Protein AF-A0A9D4XZS4-F1 (afdb_monomer)

Structure (mmCIF, N/CA/C/O backbone):
data_AF-A0A9D4XZS4-F1
#
_entry.id   AF-A0A9D4XZS4-F1
#
loop_
_atom_site.group_PDB
_atom_site.id
_atom_site.type_symbol
_atom_site.label_atom_id
_atom_site.label_alt_id
_atom_site.label_comp_id
_atom_site.label_asym_id
_atom_site.label_entity_id
_atom_site.label_seq_id
_atom_site.pdbx_PDB_ins_code
_atom_site.Cartn_x
_atom_site.Cartn_y
_atom_site.Cartn_z
_atom_site.occupancy
_atom_site.B_iso_or_equiv
_atom_site.auth_seq_id
_atom_site.auth_comp_id
_atom_site.auth_asym_id
_atom_site.auth_atom_id
_atom_site.pdbx_PDB_model_num
ATOM 1 N N . MET A 1 1 ? -19.922 -2.452 -5.245 1.00 58.38 1 MET A N 1
ATOM 2 C CA . MET A 1 1 ? -18.603 -2.513 -5.917 1.00 58.38 1 MET A CA 1
ATOM 3 C C . MET A 1 1 ? -17.815 -1.289 -5.491 1.00 58.38 1 MET A C 1
ATOM 5 O O . MET A 1 1 ? -18.366 -0.207 -5.611 1.00 58.38 1 MET A O 1
ATOM 9 N N . ILE A 1 2 ? -16.592 -1.448 -4.978 1.00 68.38 2 ILE A N 1
ATOM 10 C CA . ILE A 1 2 ? -15.741 -0.316 -4.578 1.00 68.38 2 ILE A CA 1
ATOM 11 C C . ILE A 1 2 ? -14.727 -0.057 -5.697 1.00 68.38 2 ILE A C 1
ATOM 13 O O . ILE A 1 2 ? -14.101 -0.999 -6.187 1.00 68.38 2 ILE A O 1
ATOM 17 N N . ARG A 1 3 ? -14.587 1.196 -6.137 1.00 75.19 3 ARG A N 1
ATOM 18 C CA . ARG A 1 3 ? -13.627 1.622 -7.169 1.00 75.19 3 ARG A CA 1
ATOM 19 C C . ARG A 1 3 ? -12.761 2.767 -6.639 1.00 75.19 3 ARG A C 1
ATOM 21 O O . ARG A 1 3 ? -13.183 3.515 -5.763 1.00 75.19 3 ARG A O 1
ATOM 28 N N . LYS A 1 4 ? -11.550 2.899 -7.180 1.00 78.81 4 LYS A N 1
ATOM 29 C CA . LYS A 1 4 ? -10.582 3.950 -6.835 1.00 78.81 4 LYS A CA 1
ATOM 30 C C . LYS A 1 4 ? -10.204 4.731 -8.087 1.00 78.81 4 LYS A C 1
ATOM 32 O O . LYS A 1 4 ? -10.025 4.127 -9.143 1.00 78.81 4 LYS A O 1
ATOM 37 N N . THR A 1 5 ? -10.102 6.047 -7.968 1.00 74.94 5 THR A N 1
ATOM 38 C CA . THR A 1 5 ? -9.650 6.927 -9.047 1.00 74.94 5 THR A CA 1
ATOM 39 C C . THR A 1 5 ? -8.689 7.970 -8.504 1.00 74.94 5 THR A C 1
ATOM 41 O O . THR A 1 5 ? -8.782 8.365 -7.341 1.00 74.94 5 THR A O 1
ATOM 44 N N . MET A 1 6 ? -7.777 8.407 -9.363 1.00 73.56 6 MET A N 1
ATOM 45 C CA . MET A 1 6 ? -6.841 9.487 -9.082 1.00 73.56 6 MET A CA 1
ATOM 46 C C . MET A 1 6 ? -7.273 10.730 -9.856 1.00 73.56 6 MET A C 1
ATOM 48 O O . MET A 1 6 ? -7.568 10.633 -11.046 1.00 73.56 6 MET A O 1
ATOM 52 N N . TRP A 1 7 ? -7.329 11.875 -9.181 1.00 69.25 7 TRP A N 1
ATOM 53 C CA . TRP A 1 7 ? -7.603 13.180 -9.787 1.00 69.25 7 TRP A CA 1
ATOM 54 C C . TRP A 1 7 ? -6.783 14.240 -9.050 1.00 69.25 7 TRP A C 1
ATOM 56 O O . TRP A 1 7 ? -6.892 14.324 -7.830 1.00 69.25 7 TRP A O 1
ATOM 66 N N . ASP A 1 8 ? -5.972 15.023 -9.764 1.00 71.56 8 ASP A N 1
ATOM 67 C CA . ASP A 1 8 ? -5.113 16.080 -9.198 1.00 71.56 8 ASP A CA 1
ATOM 68 C C . ASP A 1 8 ? -4.364 15.637 -7.924 1.00 71.56 8 ASP A C 1
ATOM 70 O O . ASP A 1 8 ? -4.493 16.262 -6.874 1.00 71.56 8 ASP A O 1
ATOM 74 N N . GLU A 1 9 ? -3.661 14.495 -7.988 1.00 73.31 9 GLU A N 1
ATOM 75 C CA . GLU A 1 9 ? -2.875 13.903 -6.875 1.00 73.31 9 GLU A CA 1
ATOM 76 C C . GLU A 1 9 ? -3.696 13.479 -5.646 1.00 73.31 9 GLU A C 1
ATOM 78 O O . GLU A 1 9 ? -3.157 13.013 -4.641 1.00 73.31 9 GLU A O 1
ATOM 83 N N . ARG A 1 10 ? -5.022 13.577 -5.729 1.00 77.75 10 ARG A N 1
ATOM 84 C CA . ARG A 1 10 ? -5.943 13.125 -4.695 1.00 77.75 10 ARG A CA 1
ATOM 85 C C . ARG A 1 10 ? -6.464 11.752 -5.040 1.00 77.75 10 ARG A C 1
ATOM 87 O O . ARG A 1 10 ? -6.781 11.438 -6.192 1.00 77.75 10 ARG A O 1
ATOM 94 N N . LEU A 1 11 ? -6.609 10.954 -4.000 1.00 82.81 11 LEU A N 1
ATOM 95 C CA . LEU A 1 11 ? -7.161 9.628 -4.105 1.00 82.81 11 LEU A CA 1
ATOM 96 C C . LEU A 1 11 ? -8.641 9.680 -3.736 1.00 82.81 11 LEU A C 1
ATOM 98 O O . LEU A 1 11 ? -9.015 10.037 -2.618 1.00 82.81 11 LEU A O 1
ATOM 102 N N . LYS A 1 12 ? -9.490 9.295 -4.684 1.00 84.25 12 LYS A N 1
ATOM 103 C CA . LYS A 1 12 ? -10.932 9.194 -4.482 1.00 84.25 12 LYS A CA 1
ATOM 104 C C . LYS A 1 12 ? -11.339 7.727 -4.418 1.00 84.25 12 LYS A C 1
ATOM 106 O O . LYS A 1 12 ? -11.076 6.951 -5.339 1.00 84.25 12 LYS A O 1
ATOM 111 N N . VAL A 1 13 ? -12.004 7.363 -3.328 1.00 81.56 13 VAL A N 1
ATOM 112 C CA . VAL A 1 13 ? -12.572 6.035 -3.084 1.00 81.56 13 VAL A CA 1
ATOM 113 C C . VAL A 1 13 ? -14.085 6.136 -3.223 1.00 81.56 13 VAL A C 1
ATOM 115 O O . VAL A 1 13 ? -14.714 6.968 -2.576 1.00 81.56 13 VAL A O 1
ATOM 118 N N . ILE A 1 14 ? -14.667 5.307 -4.087 1.00 80.25 14 ILE A N 1
ATOM 119 C CA . ILE A 1 14 ? -16.101 5.304 -4.395 1.00 80.25 14 ILE A CA 1
ATOM 120 C C . ILE A 1 14 ? -16.669 3.946 -3.988 1.00 80.25 14 ILE A C 1
ATOM 122 O O . ILE A 1 14 ? -16.223 2.912 -4.492 1.00 80.25 14 ILE A O 1
ATOM 126 N N . GLY A 1 15 ? -17.617 3.952 -3.056 1.00 79.88 15 GLY A N 1
ATOM 127 C CA . GLY A 1 15 ? -18.314 2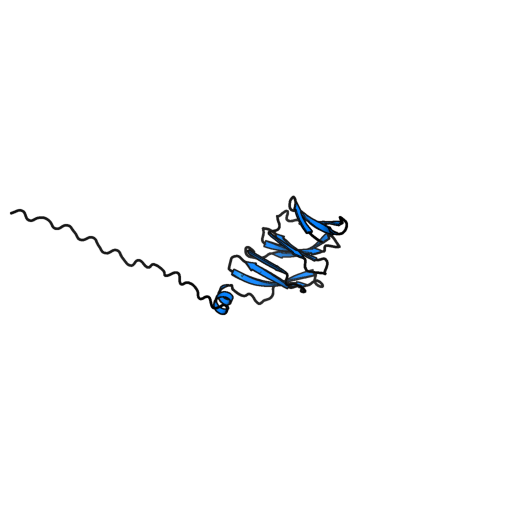.781 -2.533 1.00 79.88 15 GLY A CA 1
ATOM 128 C C . GLY A 1 15 ? -19.642 2.488 -3.237 1.00 79.88 15 GLY A C 1
ATOM 129 O O . GLY A 1 15 ? -19.932 3.004 -4.315 1.00 79.88 15 GLY A O 1
ATOM 130 N N . GLY A 1 16 ? -20.453 1.626 -2.615 1.00 76.56 16 GLY A N 1
ATOM 131 C CA . GLY A 1 16 ? -21.869 1.479 -2.972 1.00 76.56 16 GLY A CA 1
ATOM 132 C C . GLY A 1 16 ? -22.671 2.729 -2.596 1.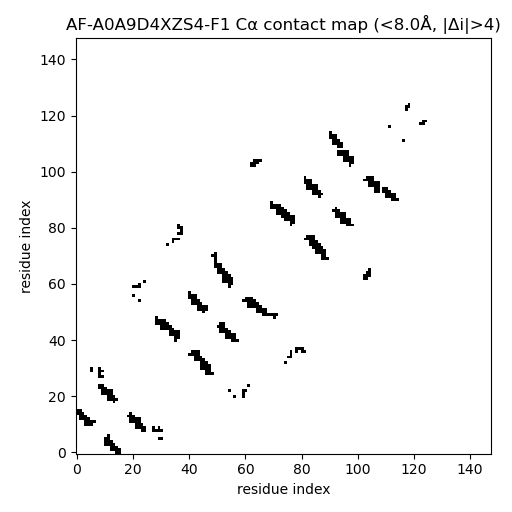00 76.56 16 GLY A C 1
ATOM 133 O O . GLY A 1 16 ? -22.181 3.571 -1.849 1.00 76.56 16 GLY A O 1
ATOM 134 N N . ASP A 1 17 ? -23.884 2.856 -3.133 1.00 80.94 17 ASP A N 1
ATOM 135 C CA . ASP A 1 17 ? -24.840 3.915 -2.765 1.00 80.94 17 ASP A CA 1
ATOM 136 C C . ASP A 1 17 ? -24.317 5.353 -2.940 1.00 80.94 17 ASP A C 1
ATOM 138 O O . ASP A 1 17 ? -24.693 6.263 -2.207 1.00 80.94 17 ASP A O 1
ATOM 142 N N . ASN A 1 18 ? -23.440 5.567 -3.930 1.00 72.62 18 ASN A N 1
ATOM 143 C CA . ASN A 1 18 ? -22.784 6.851 -4.214 1.00 72.62 18 ASN A CA 1
ATOM 144 C C . ASN A 1 18 ? -21.963 7.414 -3.040 1.00 72.62 18 ASN A C 1
ATOM 146 O O . ASN A 1 18 ? -21.712 8.617 -2.976 1.00 72.62 18 ASN A O 1
ATOM 150 N N . ILE A 1 19 ? -21.522 6.559 -2.113 1.00 78.12 19 ILE A N 1
ATOM 151 C CA . ILE A 1 19 ? -20.629 6.974 -1.033 1.00 78.12 19 ILE A CA 1
ATOM 152 C C . ILE A 1 19 ? -19.254 7.281 -1.623 1.00 78.12 19 ILE A C 1
ATOM 154 O O . ILE A 1 19 ? -18.639 6.437 -2.276 1.00 78.12 19 ILE A O 1
ATOM 158 N N . GLU A 1 20 ? -18.747 8.480 -1.348 1.00 81.50 20 GLU A N 1
ATOM 159 C CA . GLU A 1 20 ? -17.420 8.918 -1.771 1.00 81.50 20 GLU A CA 1
ATOM 160 C C . GLU A 1 20 ? -16.563 9.322 -0.563 1.00 81.50 20 GLU A C 1
ATOM 162 O O . GLU A 1 20 ? -17.020 9.974 0.385 1.00 81.50 20 GLU A O 1
ATOM 167 N N . GLY A 1 21 ? -15.292 8.927 -0.605 1.00 80.38 21 GLY A N 1
ATOM 168 C CA . GLY A 1 21 ? -14.246 9.328 0.325 1.00 80.38 21 GLY A CA 1
ATOM 169 C C . GLY A 1 21 ? -13.077 9.938 -0.437 1.00 80.38 21 GLY A C 1
ATOM 170 O O . GLY A 1 21 ? -12.650 9.404 -1.461 1.00 80.38 21 GLY A O 1
ATOM 171 N N . LEU A 1 22 ? -12.566 11.061 0.062 1.00 84.94 22 LEU A N 1
ATOM 172 C CA . LEU A 1 22 ? -11.379 11.718 -0.472 1.00 84.94 22 LEU A CA 1
ATOM 173 C C . LEU A 1 22 ? -10.233 11.540 0.521 1.00 84.94 22 LEU A C 1
ATOM 175 O O . LEU A 1 22 ? -10.389 11.862 1.697 1.00 84.94 22 LEU A O 1
ATOM 179 N N . LEU A 1 23 ? -9.102 11.045 0.032 1.00 83.88 23 LEU A N 1
ATOM 180 C CA . LEU A 1 23 ? -7.856 10.900 0.770 1.00 83.88 23 LEU A CA 1
ATOM 181 C C . LEU A 1 23 ? -6.820 11.838 0.144 1.00 83.88 23 LEU A C 1
ATOM 183 O O . LEU A 1 23 ? -6.629 11.842 -1.076 1.00 83.88 23 LEU A O 1
ATOM 187 N N . ILE A 1 24 ? -6.186 12.665 0.976 1.00 82.19 24 ILE A N 1
ATOM 188 C CA . ILE A 1 24 ? -5.257 13.711 0.536 1.00 82.19 24 ILE A CA 1
ATOM 189 C C . ILE A 1 24 ? -3.916 13.488 1.227 1.00 82.19 24 ILE A C 1
ATOM 191 O O . ILE A 1 24 ? -3.791 13.703 2.431 1.00 82.19 24 ILE A O 1
ATOM 195 N N . SER A 1 25 ? -2.915 13.069 0.456 1.00 79.94 25 SER A N 1
ATOM 196 C CA . SER A 1 25 ? -1.530 12.982 0.921 1.00 79.94 25 SER A CA 1
ATOM 197 C C . SER A 1 25 ? -0.902 14.371 1.002 1.00 79.94 25 SER A C 1
ATOM 199 O O . SER A 1 25 ? -1.142 15.218 0.140 1.00 79.94 25 SER A O 1
ATOM 201 N N . SER A 1 26 ? -0.048 14.602 1.999 1.00 82.31 26 SER A N 1
ATOM 202 C CA . SER A 1 26 ? 0.738 15.839 2.102 1.00 82.31 26 SER A CA 1
ATOM 203 C C . SER A 1 26 ? 1.805 15.953 1.012 1.00 82.31 26 SER A C 1
ATOM 205 O O . SER A 1 26 ? 2.233 17.060 0.700 1.00 82.31 26 SER A O 1
ATOM 207 N N . LYS A 1 27 ? 2.222 14.823 0.423 1.00 84.31 27 LYS A N 1
ATOM 208 C CA . LYS A 1 27 ? 3.307 14.771 -0.561 1.00 84.31 27 LYS A CA 1
ATOM 209 C C . LYS A 1 27 ? 2.921 15.264 -1.957 1.00 84.31 27 LYS A C 1
ATOM 211 O O . LYS A 1 27 ? 3.832 15.551 -2.715 1.00 84.31 27 LYS A O 1
ATOM 216 N N . GLN A 1 28 ? 1.629 15.396 -2.287 1.00 82.56 28 GLN A N 1
ATOM 217 C CA . GLN A 1 28 ? 1.179 15.891 -3.605 1.00 82.56 28 GLN A CA 1
ATOM 218 C C . GLN A 1 28 ? 1.893 15.181 -4.776 1.00 82.56 28 GLN A C 1
ATOM 220 O O . GLN A 1 28 ? 2.426 15.790 -5.696 1.00 82.56 28 GLN A O 1
ATOM 225 N N . LEU A 1 29 ? 1.963 13.848 -4.697 1.00 87.44 29 LEU A N 1
ATOM 226 C CA . LEU A 1 29 ? 2.565 12.999 -5.722 1.00 87.44 29 LEU A CA 1
ATOM 227 C C . LEU A 1 29 ? 1.532 11.988 -6.240 1.00 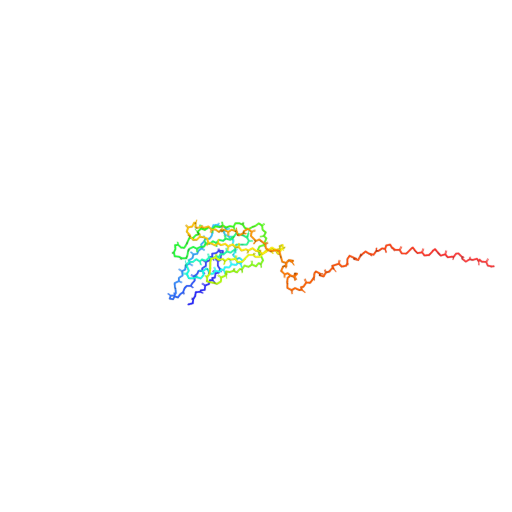87.44 29 LEU A C 1
ATOM 229 O O . LEU A 1 29 ? 0.669 11.544 -5.478 1.00 87.44 29 LEU A O 1
ATOM 233 N N . PRO A 1 30 ? 1.615 11.569 -7.515 1.00 88.38 30 PRO A N 1
ATOM 234 C CA . PRO A 1 30 ? 0.792 10.481 -8.028 1.00 88.38 30 PRO A CA 1
ATOM 235 C C . PRO A 1 30 ? 1.112 9.140 -7.352 1.00 88.38 30 PRO A C 1
ATOM 237 O O . PRO A 1 30 ? 2.255 8.883 -6.966 1.00 88.38 30 PRO A O 1
ATOM 240 N N . TYR A 1 31 ? 0.113 8.257 -7.286 1.00 90.50 31 TYR A N 1
ATOM 241 C CA . TYR A 1 31 ? 0.284 6.872 -6.840 1.00 90.50 31 TYR A CA 1
ATOM 242 C C . TYR A 1 31 ? 0.587 5.943 -8.026 1.00 90.50 31 TYR A C 1
ATOM 244 O O . TYR A 1 31 ? -0.152 5.938 -9.011 1.00 90.50 31 TYR A O 1
ATOM 252 N N . LYS A 1 32 ? 1.638 5.122 -7.901 1.00 91.88 32 LYS A N 1
ATOM 253 C CA . LYS A 1 32 ? 2.003 4.017 -8.809 1.00 91.88 32 LYS A CA 1
ATOM 254 C C . LYS A 1 32 ? 1.083 2.814 -8.628 1.00 91.88 32 LYS A C 1
ATOM 256 O O . LYS A 1 32 ? 0.602 2.230 -9.594 1.00 91.88 32 LYS A O 1
ATOM 261 N N . TYR A 1 33 ? 0.844 2.460 -7.368 1.00 93.38 33 TYR A N 1
ATOM 262 C CA . TYR A 1 33 ? 0.067 1.293 -6.971 1.00 93.38 33 TYR A CA 1
ATOM 263 C C . TYR A 1 33 ? -0.938 1.693 -5.905 1.00 93.38 33 TYR A C 1
ATOM 265 O O . TYR A 1 33 ? -0.685 2.575 -5.087 1.00 93.38 33 TYR A O 1
ATOM 273 N N . LEU A 1 34 ? -2.085 1.029 -5.917 1.00 92.56 34 LEU A N 1
ATOM 274 C CA . LEU A 1 34 ? -3.129 1.174 -4.914 1.00 92.56 34 LEU A CA 1
ATOM 275 C C . LEU A 1 34 ? -3.758 -0.195 -4.734 1.00 92.56 34 LEU A C 1
ATOM 277 O O . LEU A 1 34 ? -4.143 -0.788 -5.737 1.00 92.56 34 LEU A O 1
ATOM 281 N N . GLU A 1 35 ? -3.960 -0.677 -3.517 1.00 92.75 35 GLU A N 1
ATOM 282 C CA . GLU A 1 35 ? -4.642 -1.944 -3.240 1.00 92.75 35 GLU A CA 1
ATOM 283 C C . GLU A 1 35 ? -5.387 -1.900 -1.908 1.00 92.75 35 GLU A C 1
ATOM 285 O O . GLU A 1 35 ? -4.945 -1.283 -0.943 1.00 92.75 35 GLU A O 1
ATOM 290 N N . PHE A 1 36 ? -6.552 -2.546 -1.863 1.00 90.31 36 PHE A N 1
ATOM 291 C CA . PHE A 1 36 ? -7.297 -2.698 -0.617 1.00 90.31 36 PHE A CA 1
ATOM 292 C C . PHE A 1 36 ? -6.678 -3.827 0.202 1.00 90.31 36 PHE A C 1
ATOM 294 O O . PHE A 1 36 ? -6.528 -4.940 -0.302 1.00 90.31 36 PHE A O 1
ATOM 301 N N . LEU A 1 37 ? -6.413 -3.569 1.481 1.00 89.81 37 LEU A N 1
ATOM 302 C CA . LEU A 1 37 ? -6.202 -4.631 2.460 1.00 89.81 37 LEU A CA 1
ATOM 303 C C . LEU A 1 37 ? -7.587 -5.185 2.809 1.00 89.81 37 LEU A C 1
ATOM 305 O O . LEU A 1 37 ? -8.362 -4.553 3.533 1.00 89.81 37 LEU A O 1
ATOM 309 N N . GLN A 1 38 ? -7.948 -6.300 2.168 1.00 71.12 38 GLN A N 1
ATOM 310 C CA . GLN A 1 38 ? -9.322 -6.805 2.145 1.00 71.12 38 GLN A CA 1
ATOM 311 C C . GLN A 1 38 ? -9.951 -6.898 3.548 1.00 71.12 38 GLN A C 1
ATOM 313 O O . GLN A 1 38 ? -9.374 -7.458 4.475 1.00 71.12 38 GLN A O 1
ATOM 318 N N . ASN A 1 39 ? -11.186 -6.387 3.641 1.00 67.69 39 ASN A N 1
ATOM 319 C CA . ASN A 1 39 ? -12.117 -6.462 4.776 1.00 67.69 39 ASN A CA 1
ATOM 320 C C . ASN A 1 39 ? -11.731 -5.729 6.067 1.00 67.69 39 ASN A C 1
ATOM 322 O O . ASN A 1 39 ? -12.374 -5.955 7.087 1.00 67.69 39 ASN A O 1
ATOM 326 N N . GLN A 1 40 ? -10.749 -4.825 6.036 1.00 71.00 40 GLN A N 1
ATOM 327 C CA . GLN A 1 40 ? -10.363 -4.078 7.242 1.00 71.00 40 GLN A CA 1
ATOM 328 C C . GLN A 1 40 ? -10.497 -2.558 7.136 1.00 71.00 40 GLN A C 1
ATOM 330 O O . GLN A 1 40 ? -10.019 -1.846 8.005 1.00 71.00 40 GLN A O 1
ATOM 335 N N . GLY A 1 41 ? -11.120 -2.040 6.075 1.00 87.25 41 GLY A N 1
ATOM 336 C CA . GLY A 1 41 ? -11.253 -0.588 5.910 1.00 87.25 41 GLY A CA 1
ATOM 337 C C . GLY A 1 41 ? -9.914 0.116 5.672 1.00 87.25 41 GLY A C 1
ATOM 338 O O . GLY A 1 41 ? -9.815 1.318 5.885 1.00 87.25 41 GLY A O 1
ATOM 339 N N . HIS A 1 42 ? -8.899 -0.617 5.207 1.00 91.62 42 HIS A N 1
ATOM 340 C CA . HIS A 1 42 ? -7.573 -0.085 4.927 1.00 91.62 42 HIS A CA 1
ATOM 341 C C . HIS A 1 42 ? -7.266 -0.101 3.432 1.00 91.62 42 HIS A C 1
ATOM 343 O O . HIS A 1 42 ? -7.622 -1.032 2.700 1.00 91.62 42 HIS A O 1
ATOM 349 N N . LEU A 1 43 ? -6.558 0.927 2.985 1.00 93.25 43 LEU A N 1
ATOM 350 C CA . LEU A 1 43 ? -6.045 1.023 1.629 1.00 93.25 43 LEU A CA 1
ATOM 351 C C . LEU A 1 43 ? -4.549 1.298 1.673 1.00 93.25 43 LEU A C 1
ATOM 353 O O . LEU A 1 43 ? -4.107 2.205 2.370 1.00 93.25 43 LEU A O 1
ATOM 357 N N . VAL A 1 44 ? -3.787 0.545 0.891 1.00 94.69 44 VAL A N 1
ATOM 358 C CA . VAL A 1 44 ? -2.357 0.773 0.719 1.00 94.69 44 VAL A CA 1
ATOM 359 C C . VAL A 1 44 ? -2.121 1.417 -0.631 1.00 94.69 44 VAL A C 1
ATOM 361 O O . VAL A 1 44 ? -2.696 1.000 -1.637 1.00 94.69 44 VAL A O 1
ATOM 364 N N . GLY A 1 45 ? -1.281 2.440 -0.653 1.00 94.31 45 GLY A N 1
ATOM 365 C CA . GLY A 1 45 ? -0.841 3.103 -1.866 1.00 94.31 45 GLY A CA 1
ATOM 366 C C . GLY A 1 45 ? 0.667 3.254 -1.895 1.00 94.31 45 GLY A C 1
ATOM 367 O O . GLY A 1 45 ? 1.289 3.420 -0.857 1.00 94.31 45 GLY A O 1
ATOM 368 N N . VAL A 1 46 ? 1.247 3.226 -3.087 1.00 96.00 46 VAL A N 1
ATOM 369 C CA . VAL A 1 46 ? 2.663 3.530 -3.306 1.00 96.00 46 VAL A CA 1
ATOM 370 C C . VAL A 1 46 ? 2.754 4.789 -4.145 1.00 96.00 46 VAL A C 1
ATOM 372 O O . VAL A 1 46 ? 2.222 4.815 -5.254 1.00 96.00 46 VAL A O 1
ATOM 375 N N . LEU A 1 47 ? 3.408 5.821 -3.627 1.00 94.25 47 LEU A N 1
ATOM 376 C CA . LEU A 1 47 ? 3.658 7.070 -4.340 1.00 94.25 47 LEU A CA 1
ATOM 377 C C . LEU A 1 47 ? 4.801 6.937 -5.354 1.00 94.25 47 LEU A C 1
ATOM 379 O O . LEU A 1 47 ? 5.592 5.990 -5.335 1.00 94.25 47 LEU A O 1
ATOM 383 N N . ASN A 1 48 ? 4.903 7.912 -6.258 1.00 93.38 48 ASN A N 1
ATOM 384 C CA . ASN A 1 48 ? 5.953 7.934 -7.274 1.00 93.38 48 ASN A CA 1
ATOM 385 C C . ASN A 1 48 ? 7.383 8.000 -6.708 1.00 93.38 48 ASN A C 1
ATOM 387 O O . ASN A 1 48 ? 8.307 7.507 -7.356 1.00 93.38 48 ASN A O 1
ATOM 391 N N . ASP A 1 49 ? 7.555 8.544 -5.506 1.00 95.50 49 ASP A N 1
ATOM 392 C CA . ASP A 1 49 ? 8.816 8.581 -4.755 1.00 95.50 49 ASP A CA 1
ATOM 393 C C . ASP A 1 49 ? 9.090 7.293 -3.956 1.00 95.50 49 ASP A C 1
ATOM 395 O O . ASP A 1 49 ? 10.026 7.255 -3.164 1.00 95.50 49 ASP A O 1
ATOM 399 N N . ASN A 1 50 ? 8.305 6.232 -4.174 1.00 96.25 50 ASN A N 1
ATOM 400 C CA . ASN A 1 50 ? 8.395 4.938 -3.488 1.00 96.25 50 ASN A CA 1
ATOM 401 C C . ASN A 1 50 ? 8.009 4.966 -2.003 1.00 96.25 50 ASN A C 1
ATOM 403 O O . ASN A 1 50 ? 8.368 4.060 -1.250 1.00 96.25 50 ASN A O 1
ATOM 407 N N . ASP A 1 51 ? 7.247 5.972 -1.578 1.00 96.44 51 ASP A N 1
ATOM 408 C CA . ASP A 1 51 ? 6.636 5.977 -0.255 1.00 96.44 51 ASP A CA 1
ATOM 409 C C . ASP A 1 51 ? 5.377 5.101 -0.224 1.00 96.44 51 ASP A C 1
ATOM 411 O O . ASP A 1 51 ? 4.411 5.339 -0.957 1.00 96.44 51 ASP A O 1
ATOM 415 N N . ILE A 1 52 ? 5.395 4.070 0.620 1.00 97.06 52 ILE A N 1
ATOM 416 C CA . ILE A 1 52 ? 4.282 3.142 0.820 1.00 97.06 52 ILE A CA 1
ATOM 417 C C . ILE A 1 52 ? 3.415 3.672 1.958 1.00 97.06 52 ILE A C 1
ATOM 419 O O . ILE A 1 52 ? 3.857 3.722 3.098 1.00 97.06 52 ILE A O 1
ATOM 423 N N . GLN A 1 53 ? 2.171 4.032 1.670 1.00 96.00 53 GLN A N 1
ATOM 424 C CA . GLN A 1 53 ? 1.239 4.666 2.598 1.00 96.00 53 GLN A CA 1
ATOM 425 C C . GLN A 1 53 ? 0.045 3.767 2.899 1.00 96.00 53 GLN A C 1
ATOM 427 O O . GLN A 1 53 ? -0.580 3.242 1.977 1.00 96.00 53 GLN A O 1
ATOM 432 N N . VAL A 1 54 ? -0.317 3.644 4.177 1.00 95.31 54 VAL A N 1
ATOM 433 C CA . VAL A 1 54 ? -1.532 2.949 4.622 1.00 95.31 54 VAL A CA 1
ATOM 434 C C . VAL A 1 54 ? -2.554 3.968 5.104 1.00 95.31 54 VAL A C 1
ATOM 436 O O . VAL A 1 54 ? -2.268 4.792 5.968 1.00 95.31 54 VAL A O 1
ATOM 439 N N . TRP A 1 55 ? -3.759 3.893 4.556 1.00 94.31 55 TRP A N 1
ATOM 440 C CA . TRP A 1 55 ? -4.874 4.787 4.835 1.00 94.31 55 TRP A CA 1
ATOM 441 C C . TRP A 1 55 ? -5.991 4.050 5.554 1.00 94.31 55 TRP A C 1
ATOM 443 O O . TRP A 1 55 ? -6.363 2.944 5.158 1.00 94.31 55 TRP A O 1
ATOM 453 N N . ASN A 1 56 ? -6.578 4.705 6.550 1.00 91.50 56 ASN A N 1
ATOM 454 C CA . ASN A 1 56 ? -7.853 4.316 7.127 1.00 91.50 56 ASN A CA 1
ATOM 455 C C . ASN A 1 56 ? -8.986 4.943 6.296 1.00 91.50 56 ASN A C 1
ATOM 457 O O . ASN A 1 56 ? -9.036 6.161 6.112 1.00 91.50 56 ASN A O 1
ATOM 461 N N . LEU A 1 57 ? -9.890 4.117 5.772 1.00 88.75 57 LEU A N 1
ATOM 462 C CA . LEU A 1 57 ? -11.008 4.554 4.934 1.00 88.75 57 LEU A CA 1
ATOM 463 C C . LEU A 1 57 ? -12.187 5.111 5.740 1.00 88.75 57 LEU A C 1
ATOM 465 O O . LEU A 1 57 ? -12.952 5.912 5.203 1.00 88.75 57 LEU A O 1
ATOM 469 N N . GLU A 1 58 ? -12.333 4.707 7.001 1.00 87.38 58 GLU A N 1
ATOM 470 C CA . GLU A 1 58 ? -13.380 5.187 7.905 1.00 87.38 58 GLU A CA 1
ATOM 471 C C . GLU A 1 58 ? -13.053 6.595 8.411 1.00 87.38 58 GLU A C 1
ATOM 473 O O . GLU A 1 58 ? -13.830 7.527 8.203 1.00 87.38 58 GLU A O 1
ATOM 478 N N . THR A 1 59 ? -11.859 6.783 8.981 1.00 89.50 59 THR A N 1
ATOM 479 C CA . THR A 1 59 ? -11.389 8.090 9.474 1.00 89.50 59 THR A CA 1
ATOM 480 C C . THR A 1 59 ? -10.836 8.984 8.366 1.00 89.50 59 THR A C 1
ATOM 482 O O . THR A 1 59 ? -10.602 10.170 8.593 1.00 89.50 59 THR A O 1
ATOM 485 N N . ARG A 1 60 ? -10.643 8.435 7.158 1.00 88.94 60 ARG A N 1
ATOM 486 C CA . ARG A 1 60 ? -10.105 9.126 5.972 1.00 88.94 60 ARG A CA 1
ATOM 487 C C . ARG A 1 60 ? -8.724 9.742 6.212 1.00 88.94 60 ARG A C 1
ATOM 489 O O . ARG A 1 60 ? -8.420 10.823 5.709 1.00 88.94 60 ARG A O 1
ATOM 496 N N . SER A 1 61 ? -7.888 9.057 6.986 1.00 90.81 61 SER A N 1
ATOM 497 C CA . SER A 1 61 ? -6.587 9.558 7.430 1.00 90.81 61 SER A CA 1
ATOM 498 C C . SER A 1 61 ? -5.453 8.592 7.105 1.00 90.81 61 SER A C 1
ATOM 500 O O . SER A 1 61 ? -5.652 7.381 7.000 1.00 90.81 61 SER A O 1
ATOM 502 N N . LEU A 1 62 ? -4.248 9.140 6.959 1.00 93.62 62 LEU A N 1
ATOM 503 C CA . LEU A 1 62 ? -3.023 8.354 6.865 1.00 93.62 62 LEU A CA 1
ATOM 504 C C . LEU A 1 62 ? -2.751 7.705 8.229 1.00 93.62 62 LEU A C 1
ATOM 506 O O . LEU A 1 62 ? -2.788 8.393 9.247 1.00 93.62 62 LEU A O 1
ATOM 510 N N . ILE A 1 63 ? -2.499 6.398 8.244 1.00 95.38 63 ILE A N 1
ATOM 511 C CA . ILE A 1 63 ? -2.073 5.655 9.438 1.00 95.38 63 ILE A CA 1
ATOM 512 C C . ILE A 1 63 ? -0.552 5.710 9.534 1.00 95.38 63 ILE A C 1
ATOM 514 O O . ILE A 1 63 ? -0.005 6.177 10.526 1.00 95.38 63 ILE A O 1
ATOM 518 N N . CYS A 1 64 ? 0.130 5.260 8.480 1.00 95.62 64 CYS A N 1
ATOM 519 C CA . CYS A 1 64 ? 1.584 5.225 8.431 1.00 95.62 64 CYS A CA 1
ATOM 520 C C . CYS A 1 64 ? 2.125 5.261 7.008 1.00 95.62 64 CYS A C 1
ATOM 522 O O . CYS A 1 64 ? 1.398 5.075 6.027 1.00 95.62 64 CYS A O 1
ATOM 524 N N . SER A 1 65 ? 3.429 5.502 6.927 1.00 95.94 65 SER A N 1
ATOM 525 C CA . SER A 1 65 ? 4.200 5.564 5.695 1.00 95.94 65 SER A CA 1
ATOM 526 C C . SER A 1 65 ? 5.542 4.851 5.866 1.00 95.94 65 SER A C 1
ATOM 528 O O . SER A 1 65 ? 6.159 4.948 6.929 1.00 95.94 65 SER A O 1
ATOM 530 N N . LEU A 1 66 ? 6.008 4.167 4.826 1.00 96.25 66 LEU A N 1
ATOM 531 C CA . LEU A 1 66 ? 7.306 3.504 4.767 1.00 96.25 66 LEU A CA 1
ATOM 532 C C . LEU A 1 66 ? 8.008 3.902 3.470 1.00 96.25 66 LEU A C 1
ATOM 534 O O . LEU A 1 66 ? 7.606 3.485 2.383 1.00 96.25 66 LEU A O 1
ATOM 538 N N . GLN A 1 67 ? 9.098 4.653 3.603 1.00 96.69 67 GLN A N 1
ATOM 539 C CA . GLN A 1 67 ? 9.946 5.010 2.476 1.00 96.69 67 GLN A CA 1
ATOM 540 C C . GLN A 1 67 ? 10.730 3.781 2.005 1.00 96.69 67 GLN A C 1
ATOM 542 O O . GLN A 1 67 ? 11.516 3.213 2.766 1.00 96.69 67 GLN A O 1
ATOM 547 N N . TRP A 1 68 ? 10.538 3.380 0.749 1.00 96.00 68 TRP A N 1
ATOM 548 C CA . TRP A 1 68 ? 11.363 2.348 0.125 1.00 96.00 68 TRP A CA 1
ATOM 549 C C . TRP A 1 68 ? 12.635 2.959 -0.475 1.00 96.00 68 TRP A C 1
ATOM 551 O O . TRP A 1 68 ? 12.625 4.097 -0.949 1.00 96.00 68 TRP A O 1
ATOM 561 N N . GLU A 1 69 ? 13.734 2.208 -0.426 1.00 94.31 69 GLU A N 1
ATOM 562 C CA . GLU A 1 69 ? 15.080 2.693 -0.777 1.00 94.31 69 GLU A CA 1
ATOM 563 C C . GLU A 1 69 ? 15.320 2.776 -2.293 1.00 94.31 69 GLU A C 1
ATOM 565 O O . GLU A 1 69 ? 16.092 3.611 -2.756 1.00 94.31 69 GLU A O 1
ATOM 570 N N . SER A 1 70 ? 14.650 1.921 -3.061 1.00 95.25 70 SER A N 1
ATOM 571 C CA . SER A 1 70 ? 14.814 1.735 -4.508 1.00 95.25 70 SER A CA 1
ATOM 572 C C . SER A 1 70 ? 13.483 1.921 -5.246 1.00 95.25 70 SER A C 1
ATOM 574 O O . SER A 1 70 ? 12.413 2.003 -4.633 1.00 95.25 70 SER A O 1
ATOM 576 N N . ASN A 1 71 ? 13.510 2.003 -6.579 1.00 97.12 71 ASN A N 1
ATOM 577 C CA . ASN A 1 71 ? 12.276 2.104 -7.353 1.00 97.12 71 ASN A CA 1
ATOM 578 C C . ASN A 1 71 ? 11.443 0.817 -7.248 1.00 97.12 71 ASN A C 1
ATOM 580 O O . ASN A 1 71 ? 11.893 -0.255 -7.653 1.00 97.12 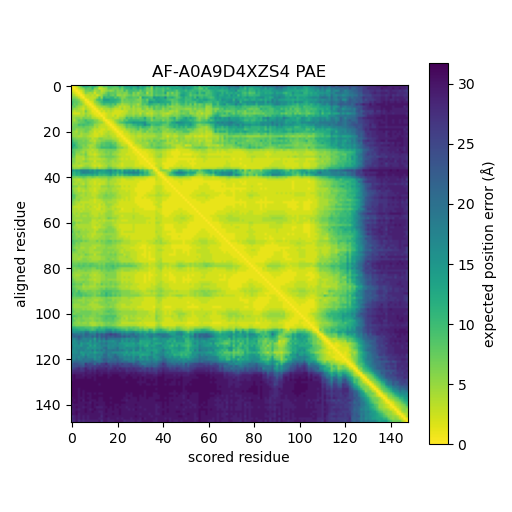71 ASN A O 1
ATOM 584 N N . ILE A 1 72 ? 10.210 0.931 -6.750 1.00 97.44 72 ILE A N 1
ATOM 585 C CA . ILE A 1 72 ? 9.267 -0.193 -6.689 1.00 97.44 72 ILE A CA 1
ATOM 586 C C . ILE A 1 72 ? 8.716 -0.452 -8.095 1.00 97.44 72 ILE A C 1
ATOM 588 O O . ILE A 1 72 ? 8.147 0.443 -8.723 1.00 97.44 72 ILE A O 1
ATOM 592 N N . THR A 1 73 ? 8.858 -1.690 -8.566 1.00 96.81 73 THR A N 1
ATOM 593 C CA . THR A 1 73 ? 8.443 -2.146 -9.905 1.00 96.81 73 THR A CA 1
ATOM 594 C C . THR A 1 73 ? 7.316 -3.180 -9.866 1.00 96.81 73 THR A C 1
ATOM 596 O O . THR A 1 73 ? 6.635 -3.386 -10.874 1.00 96.81 73 THR A O 1
ATOM 599 N N . ALA A 1 74 ? 7.074 -3.804 -8.710 1.00 95.81 74 ALA A N 1
ATOM 600 C CA . ALA A 1 74 ? 5.964 -4.723 -8.487 1.00 95.81 74 ALA A CA 1
ATOM 601 C C . ALA A 1 74 ? 5.402 -4.571 -7.068 1.00 95.81 74 ALA A C 1
ATOM 603 O O . ALA A 1 74 ? 6.147 -4.399 -6.103 1.00 95.81 74 ALA A O 1
ATOM 604 N N . PHE A 1 75 ? 4.082 -4.666 -6.937 1.00 96.31 75 PHE A N 1
ATOM 605 C CA . PHE A 1 75 ? 3.377 -4.528 -5.667 1.00 96.31 75 PHE A CA 1
ATOM 606 C C . PHE A 1 75 ? 2.121 -5.399 -5.687 1.00 96.31 75 PHE A C 1
ATOM 608 O O . PHE A 1 75 ? 1.418 -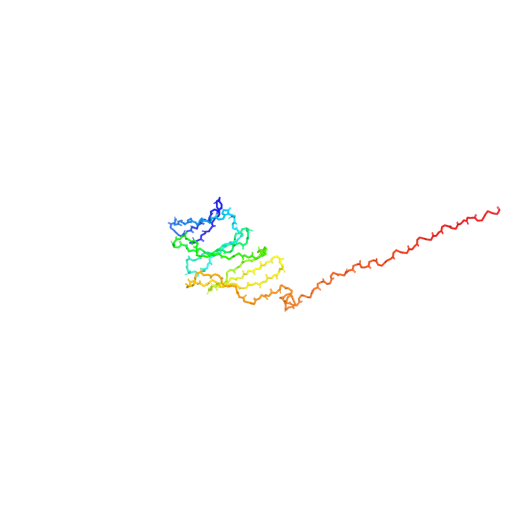5.400 -6.696 1.00 96.31 75 PHE A O 1
ATOM 615 N N . SER A 1 76 ? 1.851 -6.148 -4.613 1.00 95.06 76 SER A N 1
ATOM 616 C CA . SER A 1 76 ? 0.598 -6.901 -4.477 1.00 95.06 76 SER A CA 1
ATOM 617 C C . SER A 1 76 ? 0.264 -7.242 -3.027 1.00 95.06 76 SER A C 1
ATOM 619 O O . SER A 1 76 ? 1.124 -7.704 -2.279 1.00 95.06 76 SER A O 1
ATOM 621 N N . VAL A 1 77 ? -0.993 -7.058 -2.625 1.00 93.62 77 VAL A N 1
ATOM 622 C CA . VAL A 1 77 ? -1.522 -7.510 -1.334 1.00 93.62 77 VAL A CA 1
ATOM 623 C C . VAL A 1 77 ? -1.830 -9.006 -1.391 1.00 93.62 77 VAL A C 1
ATOM 625 O O . VAL A 1 77 ? -2.526 -9.489 -2.285 1.00 93.62 77 VAL A O 1
ATOM 628 N N . ILE A 1 78 ? -1.368 -9.750 -0.387 1.00 91.44 78 ILE A N 1
ATOM 629 C CA . ILE A 1 78 ? -1.694 -11.168 -0.234 1.00 91.44 78 ILE A CA 1
ATOM 630 C C . ILE A 1 78 ? -3.123 -11.285 0.302 1.00 91.44 78 ILE A C 1
ATOM 632 O O . ILE A 1 78 ? -3.412 -10.890 1.435 1.00 91.44 78 ILE A O 1
ATOM 636 N N . SER A 1 79 ? -4.016 -11.845 -0.517 1.00 87.94 79 SER A N 1
ATOM 637 C CA . SER A 1 79 ? -5.441 -11.978 -0.192 1.00 87.94 79 SER A CA 1
ATOM 638 C C . SER A 1 79 ? -5.669 -12.678 1.152 1.00 87.94 79 SER A C 1
ATOM 640 O O . SER A 1 79 ? -5.029 -13.680 1.467 1.00 87.94 79 SER A O 1
ATOM 642 N N . GLY A 1 80 ? -6.593 -12.131 1.949 1.00 86.25 80 GLY A N 1
ATOM 643 C CA . GLY A 1 80 ? -6.932 -12.656 3.274 1.00 86.25 80 GLY A CA 1
ATOM 644 C C . GLY A 1 80 ? -5.880 -12.404 4.358 1.00 86.25 80 GLY A C 1
ATOM 645 O O . GLY A 1 80 ? -5.957 -13.023 5.416 1.00 86.25 80 GLY A O 1
ATOM 646 N N . SER A 1 81 ? -4.903 -11.523 4.122 1.00 89.38 81 SER A N 1
ATOM 647 C CA . SER A 1 81 ? -3.834 -11.245 5.082 1.00 89.38 81 SER A CA 1
ATOM 648 C C . SER A 1 81 ? -3.419 -9.770 5.117 1.00 89.38 81 SER A C 1
ATOM 650 O O . SER A 1 81 ? -3.835 -8.965 4.285 1.00 89.38 81 SER A O 1
ATOM 652 N N . HIS A 1 82 ? -2.547 -9.437 6.069 1.00 90.62 82 HIS A N 1
ATOM 653 C CA . HIS A 1 82 ? -1.896 -8.128 6.193 1.00 90.62 82 HIS A CA 1
ATOM 654 C C . HIS A 1 82 ? -0.548 -8.045 5.482 1.00 90.62 82 HIS A C 1
ATOM 656 O O . HIS A 1 82 ? 0.201 -7.090 5.689 1.00 90.62 82 HIS A O 1
ATOM 662 N N . PHE A 1 83 ? -0.205 -9.068 4.704 1.00 92.81 83 PHE A N 1
ATOM 663 C CA . PHE A 1 83 ? 1.076 -9.156 4.029 1.00 92.81 83 PHE A CA 1
ATOM 664 C C . PHE A 1 83 ? 0.998 -8.592 2.618 1.00 92.81 83 PHE A C 1
ATOM 666 O O . PHE A 1 83 ? -0.014 -8.691 1.923 1.00 92.81 83 PHE A O 1
ATOM 673 N N . ILE A 1 84 ? 2.106 -7.999 2.201 1.00 95.00 84 ILE A N 1
ATOM 674 C CA . ILE A 1 84 ? 2.237 -7.282 0.945 1.00 95.00 84 ILE A CA 1
ATOM 675 C C . ILE A 1 84 ? 3.570 -7.686 0.324 1.00 95.00 84 ILE A C 1
ATOM 677 O O . ILE A 1 84 ? 4.617 -7.624 0.974 1.00 95.00 84 ILE A O 1
ATOM 681 N N . TYR A 1 85 ? 3.524 -8.091 -0.937 1.00 95.12 85 TYR A N 1
ATOM 682 C CA . TYR A 1 85 ? 4.690 -8.316 -1.770 1.00 95.12 85 TYR A CA 1
ATOM 683 C C . TYR A 1 85 ? 5.167 -7.004 -2.385 1.00 95.12 85 TYR A C 1
ATOM 685 O O . TYR A 1 85 ? 4.374 -6.263 -2.966 1.00 95.12 85 TYR A O 1
ATOM 693 N N . VAL A 1 86 ? 6.471 -6.749 -2.287 1.00 96.00 86 VAL A N 1
ATOM 694 C CA . VAL A 1 86 ? 7.140 -5.583 -2.875 1.00 96.00 86 VAL A CA 1
ATOM 695 C C . VAL A 1 86 ? 8.352 -6.063 -3.667 1.00 96.00 86 VAL A C 1
ATOM 697 O O . VAL A 1 86 ? 9.243 -6.706 -3.111 1.00 96.00 86 VAL A O 1
ATOM 700 N N . GLY A 1 87 ? 8.367 -5.766 -4.963 1.00 95.69 87 GLY A N 1
ATOM 701 C CA . GLY A 1 87 ? 9.491 -5.998 -5.864 1.00 95.69 87 GLY A CA 1
ATOM 702 C C . GLY A 1 87 ? 10.102 -4.676 -6.316 1.00 95.69 87 GLY A C 1
ATOM 703 O O . GLY A 1 87 ? 9.361 -3.743 -6.638 1.00 95.69 87 GLY A O 1
ATOM 704 N N . ASP A 1 88 ? 11.429 -4.592 -6.348 1.00 94.75 88 ASP A N 1
ATOM 705 C CA . ASP A 1 88 ? 12.147 -3.391 -6.781 1.00 94.75 88 ASP A CA 1
ATOM 706 C C . ASP A 1 88 ? 12.928 -3.561 -8.094 1.00 94.75 88 ASP A C 1
ATOM 708 O O . ASP A 1 88 ? 12.973 -4.632 -8.705 1.00 94.75 88 ASP A O 1
ATOM 712 N N . GLU A 1 89 ? 13.517 -2.467 -8.571 1.00 95.31 89 GLU A N 1
ATOM 713 C CA . GLU A 1 89 ? 14.286 -2.406 -9.819 1.00 95.31 89 GLU A CA 1
ATOM 714 C C . GLU A 1 89 ? 15.572 -3.243 -9.823 1.00 95.31 89 GLU A C 1
ATOM 716 O O . GLU A 1 89 ? 16.077 -3.581 -10.892 1.00 95.31 89 GLU A O 1
ATOM 721 N N . HIS A 1 90 ? 16.087 -3.623 -8.653 1.00 91.75 90 HIS A N 1
ATOM 722 C CA . HIS A 1 90 ? 17.247 -4.508 -8.534 1.00 91.75 90 HIS A CA 1
ATOM 723 C C . HIS A 1 90 ? 16.849 -5.989 -8.553 1.00 91.75 90 HIS A C 1
ATOM 725 O O . HIS A 1 90 ? 17.701 -6.873 -8.429 1.00 91.75 90 HIS A O 1
ATOM 731 N N . GLY A 1 91 ? 15.553 -6.277 -8.707 1.00 88.44 91 GLY A N 1
ATOM 732 C CA . GLY A 1 91 ? 15.013 -7.625 -8.635 1.00 88.44 91 GLY A CA 1
ATOM 733 C C . GLY A 1 91 ? 14.986 -8.167 -7.208 1.00 88.44 91 GLY A C 1
ATOM 734 O O . GLY A 1 91 ? 14.953 -9.386 -7.030 1.00 88.44 91 GLY A O 1
ATOM 735 N N . LEU A 1 92 ? 15.022 -7.307 -6.184 1.00 89.50 92 LEU A N 1
ATOM 736 C CA . LEU A 1 92 ? 14.785 -7.727 -4.811 1.00 89.50 92 LEU A CA 1
ATOM 737 C C . LEU A 1 92 ? 13.285 -7.893 -4.589 1.00 89.50 92 LEU A C 1
ATOM 739 O O . LEU A 1 92 ? 12.494 -7.008 -4.907 1.00 89.50 92 LEU A O 1
ATOM 743 N N . PHE A 1 93 ? 12.904 -9.016 -3.995 1.00 90.56 93 PHE A N 1
ATOM 744 C CA . PHE A 1 93 ? 11.538 -9.318 -3.611 1.00 90.56 93 PHE A CA 1
ATOM 745 C C . PHE A 1 93 ? 11.435 -9.425 -2.092 1.00 90.56 93 PHE A C 1
ATOM 747 O O . PHE A 1 93 ? 12.175 -10.172 -1.446 1.00 90.56 93 PHE A O 1
ATOM 754 N N . SER A 1 94 ? 10.518 -8.657 -1.516 1.00 92.44 94 SER A N 1
ATOM 755 C CA . SER A 1 94 ? 10.342 -8.514 -0.074 1.00 92.44 94 SER A CA 1
ATOM 756 C C . SER A 1 94 ? 8.891 -8.716 0.324 1.00 92.44 94 SER A C 1
ATOM 758 O O . SER A 1 94 ? 7.975 -8.392 -0.431 1.00 92.44 94 SER A O 1
ATOM 760 N N . VAL A 1 95 ? 8.690 -9.191 1.551 1.00 93.44 95 VAL A N 1
ATOM 761 C CA . VAL A 1 95 ? 7.377 -9.211 2.196 1.00 93.44 95 VAL A CA 1
ATOM 762 C C . VAL A 1 95 ? 7.368 -8.170 3.302 1.00 93.44 95 VAL A C 1
ATOM 764 O O . VAL A 1 95 ? 8.253 -8.162 4.161 1.00 93.44 95 VAL A O 1
ATOM 767 N N . ILE A 1 96 ? 6.358 -7.308 3.301 1.00 95.19 96 ILE A N 1
ATOM 768 C CA . ILE A 1 96 ? 6.066 -6.411 4.419 1.00 95.19 96 ILE A CA 1
ATOM 769 C C . ILE A 1 96 ? 4.710 -6.776 5.028 1.00 95.19 96 ILE A C 1
ATOM 771 O O . ILE A 1 96 ? 3.841 -7.309 4.339 1.00 95.19 96 ILE A O 1
ATOM 775 N N . LYS A 1 97 ? 4.536 -6.519 6.322 1.00 93.88 97 LYS A N 1
ATOM 776 C CA . LYS A 1 97 ? 3.290 -6.721 7.067 1.00 93.88 97 LYS A CA 1
ATOM 777 C C . LYS A 1 97 ? 2.769 -5.368 7.534 1.00 93.88 97 LYS A C 1
ATOM 779 O O . LYS A 1 97 ? 3.529 -4.603 8.119 1.00 93.88 97 LYS A O 1
ATOM 784 N N . PHE A 1 98 ? 1.485 -5.097 7.343 1.00 94.88 98 PHE A N 1
ATOM 785 C CA . PHE A 1 98 ? 0.813 -4.031 8.079 1.00 94.88 98 PHE A CA 1
ATOM 786 C C . PHE A 1 98 ? 0.396 -4.537 9.463 1.00 94.88 98 PHE A C 1
ATOM 788 O O . PHE A 1 98 ? -0.366 -5.497 9.580 1.00 94.88 98 PHE A O 1
ATOM 795 N N . ASP A 1 99 ? 0.926 -3.921 10.512 1.00 93.25 99 ASP A N 1
ATOM 796 C CA . ASP A 1 99 ? 0.496 -4.165 11.881 1.00 93.25 99 ASP A CA 1
ATOM 797 C C . ASP A 1 99 ? -0.549 -3.119 12.273 1.00 93.25 99 ASP A C 1
ATOM 799 O O . ASP A 1 99 ? -0.226 -1.942 12.416 1.00 93.25 99 ASP A O 1
ATOM 803 N N . ALA A 1 100 ? -1.812 -3.540 12.363 1.00 89.06 100 ALA A N 1
ATOM 804 C CA . ALA A 1 100 ? -2.930 -2.635 12.615 1.00 89.06 100 ALA A CA 1
ATOM 805 C C . ALA A 1 100 ? -2.979 -2.139 14.068 1.00 89.06 100 ALA A C 1
ATOM 807 O O . ALA A 1 100 ? -3.445 -1.028 14.297 1.00 89.06 100 ALA A O 1
ATOM 808 N N . GLU A 1 101 ? -2.483 -2.934 15.022 1.00 90.38 101 GLU A N 1
ATOM 809 C CA . GLU A 1 101 ? -2.458 -2.572 16.446 1.0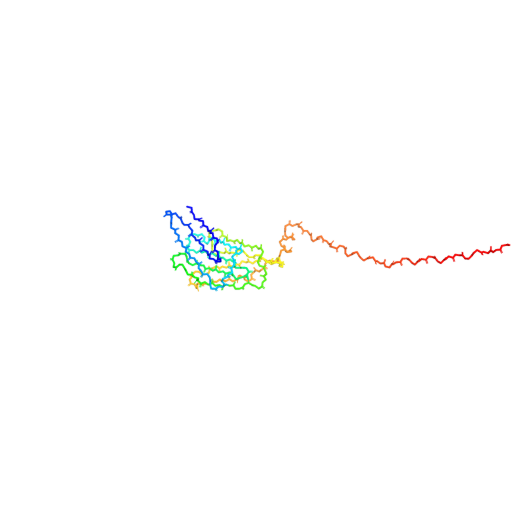0 90.38 101 GLU A CA 1
ATOM 810 C C . GLU A 1 101 ? -1.429 -1.466 16.694 1.00 90.38 101 GLU A C 1
ATOM 812 O O . GLU A 1 101 ? -1.721 -0.450 17.319 1.00 90.38 101 GLU A O 1
ATOM 817 N N . GLU A 1 102 ? -0.235 -1.633 16.123 1.00 92.75 102 GLU A N 1
ATOM 818 C CA . GLU A 1 102 ? 0.860 -0.662 16.233 1.00 92.75 102 GLU A CA 1
ATOM 819 C C . GLU A 1 102 ? 0.773 0.456 15.179 1.00 92.75 102 GLU A C 1
ATOM 821 O O . GLU A 1 102 ? 1.520 1.432 15.226 1.00 92.75 102 GLU A O 1
ATOM 826 N N . GLY A 1 103 ? -0.113 0.313 14.189 1.00 92.88 103 GLY A N 1
ATOM 827 C CA . GLY A 1 103 ? -0.289 1.272 13.104 1.00 92.88 103 GLY A CA 1
ATOM 828 C C . GLY A 1 103 ? 0.959 1.450 12.239 1.00 92.88 103 GLY A C 1
ATOM 829 O O . GLY A 1 103 ? 1.249 2.565 11.821 1.00 92.88 103 GLY A O 1
ATOM 830 N N . GLN A 1 104 ? 1.712 0.386 11.946 1.00 95.50 104 GLN A N 1
ATOM 831 C CA . GLN A 1 104 ? 3.005 0.486 11.253 1.00 95.50 104 GLN A CA 1
ATOM 832 C C . GLN A 1 104 ?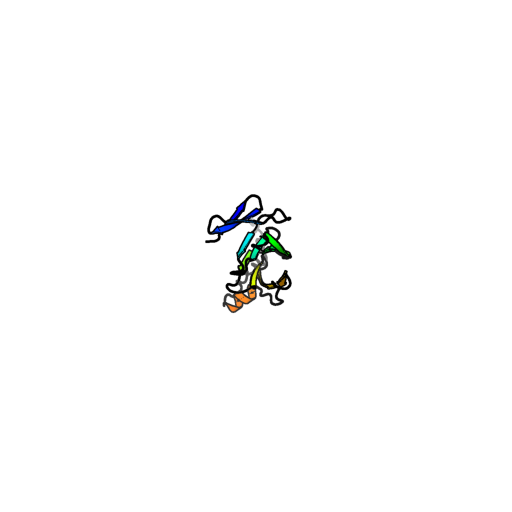 3.220 -0.594 10.189 1.00 95.50 104 GLN A C 1
ATOM 834 O O . GLN A 1 104 ? 2.621 -1.668 10.220 1.00 95.50 104 GLN A O 1
ATOM 839 N N . LEU A 1 105 ? 4.112 -0.315 9.235 1.00 95.44 105 LEU A N 1
ATOM 840 C CA . LEU A 1 105 ? 4.570 -1.288 8.246 1.00 95.44 105 LEU A CA 1
ATOM 841 C C . LEU A 1 105 ? 5.878 -1.932 8.713 1.00 95.44 105 LEU A C 1
ATOM 843 O O . LEU A 1 105 ? 6.887 -1.257 8.904 1.00 95.44 105 LEU A O 1
ATOM 847 N N . LEU A 1 106 ? 5.867 -3.254 8.852 1.00 93.94 106 LEU A N 1
ATOM 848 C CA . LEU A 1 106 ? 7.009 -4.056 9.272 1.00 93.94 106 LEU A CA 1
ATOM 849 C C . LEU A 1 106 ? 7.603 -4.790 8.075 1.00 93.94 106 LEU A C 1
ATOM 851 O O . LEU A 1 106 ? 6.957 -5.645 7.467 1.00 93.94 106 LEU A O 1
ATOM 855 N N . LYS A 1 107 ? 8.857 -4.482 7.746 1.00 89.50 107 LYS A N 1
ATOM 856 C CA . LYS A 1 107 ? 9.609 -5.193 6.709 1.00 89.50 107 LYS A CA 1
ATOM 857 C C . LYS A 1 107 ? 10.115 -6.523 7.270 1.00 89.50 107 LYS A C 1
ATOM 859 O O . LYS A 1 107 ? 10.798 -6.544 8.291 1.00 89.50 107 LYS A O 1
ATOM 864 N N . SER A 1 108 ? 9.765 -7.636 6.624 1.00 81.25 108 SER A N 1
ATOM 865 C CA . SER A 1 108 ? 10.300 -8.948 7.000 1.00 81.25 108 SER A CA 1
ATOM 866 C C . SER A 1 108 ? 11.788 -9.016 6.661 1.00 81.25 108 SER A C 1
ATOM 868 O O . SER A 1 108 ? 12.203 -8.518 5.619 1.00 81.25 108 SER A O 1
ATOM 870 N N . SER A 1 109 ? 12.585 -9.664 7.512 1.00 69.88 109 SER A N 1
ATOM 871 C CA . SER A 1 109 ? 14.037 -9.816 7.326 1.00 69.88 109 SER A CA 1
ATOM 872 C C . SER A 1 109 ? 14.421 -10.733 6.156 1.00 69.88 109 SER A C 1
ATOM 874 O O . SER A 1 109 ? 15.590 -10.800 5.784 1.00 69.88 109 SER A O 1
ATOM 876 N N . ASN A 1 110 ? 13.455 -11.450 5.576 1.00 61.81 110 ASN A N 1
ATOM 877 C CA . ASN A 1 110 ? 13.688 -12.377 4.476 1.00 61.81 110 ASN A CA 1
ATOM 878 C C . ASN A 1 110 ? 13.458 -11.669 3.136 1.00 61.81 110 ASN A C 1
ATOM 880 O O . ASN A 1 110 ? 12.320 -11.528 2.683 1.00 61.81 110 ASN A O 1
ATOM 884 N N . HIS A 1 111 ? 14.547 -11.248 2.494 1.00 69.44 111 HIS A N 1
ATOM 885 C CA . HIS A 1 111 ? 14.528 -10.757 1.118 1.00 69.44 111 HIS A CA 1
ATOM 886 C C . HIS A 1 111 ? 15.025 -11.847 0.168 1.00 69.44 111 HIS A C 1
ATOM 888 O O . HIS A 1 111 ? 16.066 -12.461 0.404 1.00 69.44 111 HIS A O 1
ATOM 894 N N . LEU A 1 112 ? 14.287 -12.091 -0.911 1.00 73.00 112 LEU A N 1
ATOM 895 C CA . LEU A 1 112 ? 14.658 -13.034 -1.964 1.00 73.00 112 LEU A CA 1
ATOM 896 C C . LEU A 1 112 ? 15.099 -12.243 -3.195 1.00 73.00 112 LEU A C 1
ATOM 898 O O . LEU A 1 112 ? 14.368 -11.388 -3.680 1.00 73.00 112 LEU A O 1
ATOM 902 N N . LEU A 1 113 ? 16.287 -12.529 -3.724 1.00 75.19 113 LEU A N 1
ATOM 903 C CA . LEU A 1 113 ? 16.708 -11.985 -5.016 1.00 75.19 113 LEU A CA 1
ATOM 904 C C . LEU A 1 113 ? 16.069 -12.783 -6.154 1.00 75.19 113 LEU A C 1
ATOM 906 O O . LEU A 1 113 ? 16.041 -14.015 -6.115 1.00 75.19 113 LEU A O 1
ATOM 910 N N . ALA A 1 114 ? 15.646 -12.089 -7.211 1.00 72.62 114 ALA A N 1
ATOM 911 C CA . ALA A 1 114 ? 15.056 -12.690 -8.405 1.00 72.62 114 ALA A CA 1
ATOM 912 C C . ALA A 1 114 ? 15.945 -13.782 -9.017 1.00 72.62 114 ALA A C 1
ATOM 914 O O . ALA A 1 114 ? 15.429 -14.782 -9.510 1.00 72.62 114 ALA A O 1
ATOM 915 N N . LYS A 1 115 ? 17.276 -13.647 -8.920 1.00 76.38 115 LYS A N 1
ATOM 916 C CA . LYS A 1 115 ? 18.223 -14.679 -9.369 1.00 76.38 115 LYS A CA 1
ATOM 917 C C . LYS A 1 115 ? 17.992 -16.036 -8.689 1.00 76.38 115 LYS A C 1
ATOM 919 O O . LYS A 1 115 ? 17.972 -17.048 -9.376 1.00 76.38 115 LYS A O 1
ATOM 924 N N . PHE A 1 116 ? 17.708 -16.052 -7.382 1.00 78.25 116 PHE A N 1
ATOM 925 C CA . PHE A 1 116 ? 17.464 -17.289 -6.633 1.00 78.25 116 PHE A CA 1
ATOM 926 C C . PHE A 1 116 ? 16.128 -17.930 -7.019 1.00 78.25 116 PHE A C 1
ATOM 928 O O . PHE A 1 116 ? 16.034 -19.149 -7.122 1.00 78.25 116 PHE A O 1
ATOM 935 N N . LEU A 1 117 ? 15.098 -17.119 -7.286 1.00 73.88 117 LEU A N 1
ATOM 936 C CA . LEU A 1 117 ? 13.820 -17.621 -7.804 1.00 73.88 117 LEU A CA 1
ATOM 937 C C . LEU A 1 117 ? 13.984 -18.212 -9.204 1.00 73.88 117 LEU A C 1
ATOM 939 O O . LEU A 1 117 ? 13.414 -19.253 -9.512 1.00 73.88 117 LEU A O 1
ATOM 943 N N . ARG A 1 118 ? 14.780 -17.550 -10.043 1.00 73.19 118 ARG A N 1
ATOM 944 C CA . ARG A 1 118 ? 15.056 -17.963 -11.415 1.00 73.19 118 ARG A CA 1
ATOM 945 C C . ARG A 1 118 ? 15.819 -19.293 -11.451 1.00 73.19 118 ARG A C 1
ATOM 947 O O . ARG A 1 118 ? 15.421 -20.191 -12.188 1.00 73.19 118 ARG A O 1
ATOM 954 N N . GLU A 1 119 ? 16.827 -19.454 -10.595 1.00 78.38 119 GLU A N 1
ATOM 955 C CA . GLU A 1 119 ? 17.522 -20.729 -10.368 1.00 78.38 119 GLU A CA 1
ATOM 956 C C . GLU A 1 119 ? 16.571 -21.825 -9.869 1.00 78.38 119 GLU A C 1
ATOM 958 O O . GLU A 1 119 ? 16.516 -22.901 -10.463 1.00 78.38 119 GLU A O 1
ATOM 963 N N . ALA A 1 120 ? 15.775 -21.546 -8.829 1.00 77.56 120 ALA A N 1
ATOM 964 C CA . ALA A 1 120 ? 14.814 -22.503 -8.275 1.00 77.56 120 ALA A CA 1
ATOM 965 C C . ALA A 1 120 ? 13.741 -22.930 -9.293 1.00 77.56 120 ALA A C 1
ATOM 967 O O . ALA A 1 120 ? 13.284 -24.071 -9.275 1.00 77.56 120 ALA A O 1
ATOM 968 N N . ALA A 1 121 ? 13.363 -22.030 -10.203 1.00 79.69 121 ALA A N 1
ATOM 969 C CA . ALA A 1 121 ? 12.426 -22.293 -11.290 1.00 79.69 121 ALA A CA 1
ATOM 970 C C . ALA A 1 121 ? 13.069 -22.981 -12.513 1.00 79.69 121 ALA A C 1
ATOM 972 O O . ALA A 1 121 ? 12.378 -23.240 -13.497 1.00 79.69 121 ALA A O 1
ATOM 973 N N . GLY A 1 122 ? 14.370 -23.296 -12.469 1.00 78.19 122 GLY A N 1
ATOM 974 C CA . GLY A 1 122 ? 15.068 -24.021 -13.533 1.00 78.19 122 GLY A CA 1
ATOM 975 C C . GLY A 1 122 ? 15.513 -23.154 -14.715 1.00 78.19 122 GLY A C 1
ATOM 976 O O . GLY A 1 122 ? 15.760 -23.682 -15.798 1.00 78.19 122 GLY A O 1
ATOM 977 N N . PHE A 1 123 ? 15.634 -21.837 -14.529 1.00 75.56 123 PHE A N 1
ATOM 978 C CA . PHE A 1 123 ? 16.117 -20.903 -15.548 1.00 75.56 123 PHE A CA 1
ATOM 979 C C . PHE A 1 123 ? 1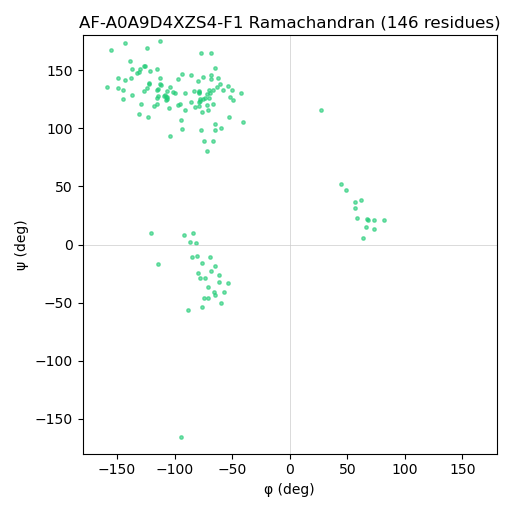7.571 -20.470 -15.237 1.00 75.56 123 PHE A C 1
ATOM 981 O O . PHE A 1 123 ? 17.789 -19.516 -14.496 1.00 75.56 123 PHE A O 1
ATOM 988 N N . PRO A 1 124 ? 18.611 -21.123 -15.782 1.00 67.62 124 PRO A N 1
ATOM 989 C CA . PRO A 1 124 ? 20.005 -20.717 -15.553 1.00 67.62 124 PRO A CA 1
ATOM 990 C C . PRO A 1 124 ? 20.322 -19.367 -16.216 1.00 67.62 124 PRO A C 1
ATOM 992 O O . PRO A 1 124 ? 19.750 -19.041 -17.257 1.00 67.62 124 PRO A O 1
ATOM 995 N N . GLU A 1 125 ? 21.194 -18.535 -15.620 1.00 62.81 125 GLU A N 1
ATOM 996 C CA . GLU A 1 125 ? 21.684 -17.280 -16.236 1.00 62.81 125 GLU A CA 1
ATOM 997 C C . GLU A 1 125 ? 22.158 -17.535 -17.662 1.00 62.81 125 GLU A C 1
ATOM 999 O O . GLU A 1 125 ? 22.989 -18.406 -17.914 1.00 62.81 125 GLU A O 1
ATOM 1004 N N . SER A 1 126 ? 21.595 -16.784 -18.614 1.00 63.22 126 SER A N 1
ATOM 1005 C CA . SER A 1 126 ? 22.204 -16.690 -19.929 1.00 63.22 126 SER A CA 1
ATOM 1006 C C . SER A 1 126 ? 23.536 -15.998 -19.706 1.00 63.22 126 SER A C 1
ATOM 1008 O O . SER A 1 126 ? 23.561 -14.794 -19.462 1.00 63.22 126 SER A O 1
ATOM 1010 N N . SER A 1 127 ? 24.628 -16.757 -19.738 1.00 50.03 127 SER A N 1
ATOM 1011 C CA . SER A 1 127 ? 25.965 -16.185 -19.753 1.00 50.03 127 SER A CA 1
ATOM 1012 C C . SER A 1 127 ? 26.011 -15.176 -20.899 1.00 50.03 127 SER A C 1
ATOM 1014 O O . SER A 1 127 ? 25.972 -15.575 -22.070 1.00 50.03 127 SER A O 1
ATOM 1016 N N . GLU A 1 128 ? 26.075 -13.882 -20.591 1.00 46.59 128 GLU A N 1
ATOM 1017 C CA . GLU A 1 128 ? 26.606 -12.923 -21.545 1.00 46.59 128 GLU A CA 1
ATOM 1018 C C . GLU A 1 128 ? 28.030 -13.380 -21.818 1.00 46.59 128 GLU A C 1
ATOM 1020 O O . GLU A 1 128 ? 28.943 -13.236 -21.008 1.00 46.59 128 GLU A O 1
ATOM 1025 N N . LYS A 1 129 ? 28.198 -14.065 -22.946 1.00 39.12 129 LYS A N 1
ATOM 1026 C CA . LYS A 1 129 ? 29.502 -14.447 -23.443 1.00 39.12 129 LYS A CA 1
ATOM 1027 C C . LYS A 1 129 ? 30.197 -13.133 -23.764 1.00 39.12 129 LYS A C 1
ATOM 1029 O O . LYS A 1 129 ? 29.934 -12.552 -24.817 1.00 39.12 129 LYS A O 1
ATOM 1034 N N . THR A 1 130 ? 31.039 -12.667 -22.843 1.00 37.06 130 THR A N 1
ATOM 1035 C CA . THR A 1 130 ? 32.057 -11.650 -23.087 1.00 37.06 130 THR A CA 1
ATOM 1036 C C . THR A 1 130 ? 32.672 -11.971 -24.439 1.00 37.06 130 THR A C 1
ATOM 1038 O O . THR A 1 130 ? 33.378 -12.969 -24.599 1.00 37.06 130 THR A O 1
ATOM 1041 N N . ARG A 1 131 ? 32.330 -11.181 -25.460 1.00 39.44 131 ARG A N 1
ATOM 1042 C CA . ARG A 1 131 ? 33.056 -11.192 -26.724 1.00 39.44 131 ARG A CA 1
ATOM 1043 C C . ARG A 1 131 ? 34.387 -10.520 -26.440 1.00 39.44 131 ARG A C 1
ATOM 1045 O O . ARG A 1 131 ? 34.580 -9.343 -26.716 1.00 39.44 131 ARG A O 1
ATOM 1052 N N . GLU A 1 132 ? 35.292 -11.290 -25.861 1.00 37.66 132 GLU A N 1
ATOM 1053 C CA . GLU A 1 132 ? 36.715 -11.035 -25.935 1.00 37.66 132 GLU A CA 1
ATOM 1054 C C . GLU A 1 132 ? 37.108 -11.236 -27.407 1.00 37.66 132 GLU A C 1
ATOM 1056 O O . GLU A 1 132 ? 37.388 -12.344 -27.861 1.00 37.66 132 GLU A O 1
ATOM 1061 N N . LEU A 1 133 ? 37.028 -10.168 -28.208 1.00 39.84 133 LEU A N 1
ATOM 1062 C CA . LEU A 1 133 ? 37.764 -10.115 -29.466 1.00 39.84 133 LEU A CA 1
ATOM 1063 C C . LEU A 1 133 ? 39.228 -9.875 -29.108 1.00 39.84 133 LEU A C 1
ATOM 1065 O O . LEU A 1 133 ? 39.695 -8.742 -29.000 1.00 39.84 133 LEU A O 1
ATOM 1069 N N . ALA A 1 134 ? 39.930 -10.986 -28.900 1.00 40.34 134 ALA A N 1
ATOM 1070 C CA . ALA A 1 134 ? 41.374 -11.043 -28.936 1.00 40.34 134 ALA A CA 1
ATOM 1071 C C . ALA A 1 134 ? 41.879 -10.416 -30.248 1.00 40.34 134 ALA A C 1
ATOM 1073 O O . ALA A 1 134 ? 41.433 -10.778 -31.336 1.00 40.34 134 ALA A O 1
ATOM 1074 N N . SER A 1 135 ? 42.791 -9.457 -30.089 1.00 42.06 135 SER A N 1
ATOM 1075 C CA . SER A 1 135 ? 43.839 -9.023 -31.020 1.00 42.06 135 SER A CA 1
ATOM 1076 C C . SER A 1 135 ? 43.612 -9.207 -32.528 1.00 42.06 135 SER A C 1
ATOM 1078 O O . SER A 1 135 ? 43.657 -10.312 -33.068 1.00 42.06 135 SER A O 1
ATOM 1080 N N . SER A 1 136 ? 43.548 -8.074 -33.222 1.00 44.41 136 SER A N 1
ATOM 1081 C CA . SER A 1 136 ? 43.739 -7.905 -34.662 1.00 44.41 136 SER A CA 1
ATOM 1082 C C . SER A 1 136 ? 44.921 -8.732 -35.206 1.00 44.41 136 SER A C 1
ATOM 1084 O O . SER A 1 136 ? 46.033 -8.591 -34.692 1.00 44.41 136 SER A O 1
ATOM 1086 N N . PRO A 1 137 ? 44.765 -9.512 -36.293 1.00 41.31 137 PRO A N 1
ATOM 1087 C CA . PRO A 1 137 ? 45.905 -9.950 -37.085 1.00 41.31 137 PRO A CA 1
ATOM 1088 C C . PRO A 1 137 ? 46.448 -8.744 -37.863 1.00 41.31 137 PRO A C 1
ATOM 1090 O O . PRO A 1 137 ? 45.702 -8.010 -38.512 1.00 41.31 137 PRO A O 1
ATOM 1093 N N . SER A 1 138 ? 47.754 -8.521 -37.771 1.00 50.47 138 SER A N 1
ATOM 1094 C CA . SER A 1 138 ? 48.480 -7.462 -38.468 1.00 50.47 138 SER A CA 1
ATOM 1095 C C . SER A 1 138 ? 48.363 -7.585 -39.995 1.00 50.47 138 SER A C 1
ATOM 1097 O O . SER A 1 138 ? 48.476 -8.671 -40.564 1.00 50.47 138 SER A O 1
ATOM 1099 N N . CYS A 1 139 ? 48.166 -6.452 -40.678 1.00 41.09 139 CYS A N 1
ATOM 1100 C CA . CYS A 1 139 ? 48.209 -6.372 -42.139 1.00 41.09 139 CYS A CA 1
ATOM 1101 C C . CYS A 1 139 ? 49.571 -6.85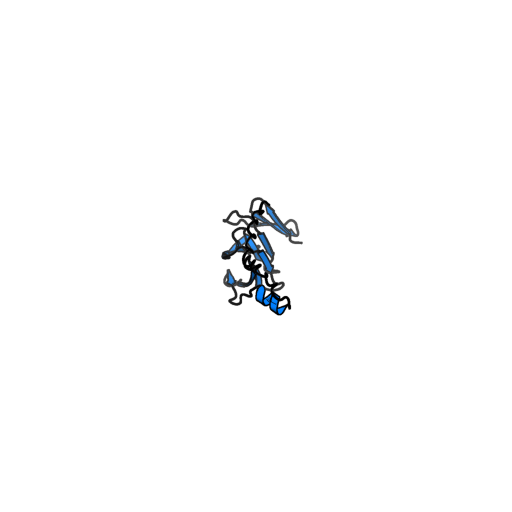4 -42.682 1.00 41.09 139 CYS A C 1
ATOM 1103 O O . CYS A 1 139 ? 50.611 -6.383 -42.207 1.00 41.09 139 CYS A O 1
ATOM 1105 N N . PRO A 1 140 ? 49.617 -7.713 -43.716 1.00 46.56 140 PRO A N 1
ATOM 1106 C CA . PRO A 1 140 ? 50.867 -8.028 -44.397 1.00 46.56 140 PRO A CA 1
ATOM 1107 C C . PRO A 1 140 ? 51.363 -6.821 -45.214 1.00 46.56 140 PRO A C 1
ATOM 1109 O O . PRO A 1 140 ? 50.605 -6.195 -45.955 1.00 46.56 140 PRO A O 1
ATOM 1112 N N . LYS A 1 141 ? 52.656 -6.489 -45.078 1.00 57.38 141 LYS A N 1
ATOM 1113 C CA . LYS A 1 141 ? 53.326 -5.425 -45.851 1.00 57.38 141 LYS A CA 1
ATOM 1114 C C . LYS A 1 141 ? 53.321 -5.745 -47.358 1.00 57.38 141 LYS A C 1
ATOM 1116 O O . LYS A 1 141 ? 53.534 -6.904 -47.724 1.00 57.38 141 LYS A O 1
ATOM 1121 N N . PRO A 1 142 ? 53.164 -4.741 -48.241 1.00 43.31 142 PRO A N 1
ATOM 1122 C CA . PRO A 1 142 ? 53.250 -4.942 -49.684 1.00 43.31 142 PRO A CA 1
ATOM 1123 C C . PRO A 1 142 ? 54.678 -5.327 -50.102 1.00 43.31 142 PRO A C 1
ATOM 1125 O O . PRO A 1 142 ? 55.651 -4.698 -49.685 1.00 43.31 142 PRO A O 1
ATOM 1128 N N . LYS A 1 143 ? 54.804 -6.369 -50.935 1.00 56.81 143 LYS A N 1
ATOM 1129 C CA . LYS A 1 143 ? 56.064 -6.737 -51.596 1.00 56.81 143 LYS A CA 1
ATOM 1130 C C . LYS A 1 143 ? 56.351 -5.734 -52.717 1.00 56.81 143 LYS A C 1
ATOM 1132 O O . LYS A 1 143 ? 55.509 -5.520 -53.585 1.00 56.81 143 LYS A O 1
ATOM 1137 N N . THR A 1 144 ? 57.537 -5.137 -52.705 1.00 61.44 144 THR A N 1
ATOM 1138 C CA . THR A 1 144 ? 58.082 -4.341 -53.811 1.00 61.44 144 THR A CA 1
ATOM 1139 C C . THR A 1 144 ? 58.286 -5.222 -55.051 1.00 61.44 144 THR A C 1
ATOM 1141 O O . THR A 1 144 ? 58.820 -6.324 -54.917 1.00 61.44 144 THR A O 1
ATOM 1144 N N . PRO A 1 145 ? 57.905 -4.774 -56.261 1.00 53.00 145 PRO A N 1
ATOM 1145 C CA . PRO A 1 145 ? 58.219 -5.503 -57.481 1.00 53.00 145 PRO A CA 1
ATOM 1146 C C . PRO A 1 145 ? 59.682 -5.271 -57.879 1.00 53.00 145 PRO A C 1
ATOM 1148 O O . PRO A 1 145 ? 60.135 -4.136 -58.038 1.00 53.00 145 PRO A O 1
ATOM 1151 N N . THR A 1 146 ? 60.425 -6.362 -58.047 1.00 53.75 146 THR A N 1
ATOM 1152 C CA . THR A 1 146 ? 61.749 -6.376 -58.674 1.00 53.75 146 THR A CA 1
ATOM 1153 C C . THR A 1 146 ? 61.570 -6.129 -60.172 1.00 53.75 146 THR A C 1
ATOM 1155 O O . THR A 1 146 ? 60.926 -6.919 -60.859 1.00 53.75 146 THR A O 1
ATOM 1158 N N . ARG A 1 147 ? 62.100 -5.013 -60.675 1.00 50.00 147 ARG A N 1
ATOM 1159 C CA . ARG A 1 147 ? 62.135 -4.692 -62.106 1.00 50.00 147 ARG A CA 1
ATOM 1160 C C . ARG A 1 147 ? 63.274 -5.486 -62.752 1.00 50.00 147 ARG A C 1
ATOM 1162 O O . ARG A 1 147 ? 64.405 -5.389 -62.280 1.00 50.00 147 ARG A O 1
ATOM 1169 N N . THR A 1 148 ? 62.952 -6.290 -63.764 1.00 55.03 148 THR A N 1
ATOM 1170 C CA . THR A 1 148 ? 63.925 -6.867 -64.709 1.00 55.03 148 THR A CA 1
ATOM 1171 C C . THR A 1 148 ? 64.249 -5.847 -65.791 1.00 55.03 148 THR A C 1
ATOM 1173 O O . THR A 1 148 ? 63.349 -5.028 -66.103 1.00 55.03 148 THR A O 1
#

Nearest PDB structures (foldseek):
  8eg0-assembly1_B  TM=8.056E-01  e=5.267E-04  Homo sapiens
  8d9l-assembly1_B  TM=8.184E-01  e=3.318E-03  Homo sapiens
  7mq8-assembly1_LT  TM=6.521E-01  e=5.560E-04  Homo sapiens
  6ven-assembly1_L  TM=6.691E-01  e=7.693E-04  Saccharomyces cerevisiae
  8era-assembly1_C  TM=6.975E-01  e=2.672E-03  Homo sapiens

Secondary structure (DSSP, 8-state):
--EEEEETTEEEEE-STT-EEEE--TT---EEEEEEETTTTEEEEEETT-EEEEEETTTTEEEEEEE-SS-EEEEEE-TTSSEEEEEETT-EEEEEEEETTTTEEEEEEEEEEHHHHHHHTT--------------PPPPPPPPP---

Foldseek 3Di:
DWDWDDDQLWIWIADPPRDIAIAHDPVSFHWPDKDDPPPPQWIWTAGQQRKIWIARNVVSDTLDIDGDPAAWDDWDDDPPFQWIWTAGPQQKIWIWGQDPVVSDIHTDPDIDHNQVVCVVVVNHDPPPPPPPPPDDDDDDDDDDDDDD

InterPro domains:
  IPR015943 WD40/YVTN repeat-like-containing domain superfamily [G3DSA:2.130.10.10] (6-130)
  IPR036322 WD40-repeat-containing domain superfamily [SSF50978] (31-109)

Mean predicted aligned error: 12.29 Å

Radius of gyration: 26.72 Å; Cα contacts (8 Å, |Δi|>4): 253; chains: 1; bounding box: 89×40×81 Å

Sequence (148 aa):
MIRKTMWDERLKVIGGDNIEGLLISSKQLPYKYLEFLQNQGHLVGVLNDNDIQVWNLETRSLICSLQWESNITAFSVISGSHFIYVGDEHGLFSVIKFDAEEGQLLKSSNHLLAKFLREAAGFPESSEKTRELASSPSCPKPKTPTRT

Organism: Pisum sativum (NCBI:txid3888)

pLDDT: mean 80.26, std 16.87, range [37.06, 97.44]

Solvent-accessible surface area (backbone atoms only — not comparable to full-atom values): 9030 Å² total; per-residue (Å²): 109,76,50,77,51,77,56,93,51,27,43,37,40,34,44,57,96,81,41,73,46,71,38,78,62,93,78,69,48,53,66,77,45,74,48,67,44,72,94,67,56,33,37,38,34,27,31,73,82,25,36,37,35,37,30,35,64,84,82,48,38,79,62,36,74,46,78,47,96,56,59,67,72,42,76,49,70,43,84,91,48,55,38,32,44,41,26,32,76,86,39,42,35,35,42,32,33,58,40,77,90,79,42,40,78,44,75,51,93,66,67,46,48,48,67,59,54,35,48,74,72,71,49,73,82,78,75,79,74,77,80,76,78,75,75,82,81,79,82,81,80,84,80,79,83,84,82,130